Protein AF-A0AAD9IMM2-F1 (afdb_monomer_lite)

Organism: Prototheca wickerhamii (NCBI:txid3111)

Foldseek 3Di:
DDPLPPQQQCPVAACSQNQADPLVRDRDNDPVRSVVVCPDPVNVVSVCVVVDDDPDDVQNVCVVVVVHDPPPPPDPPDDDDD

Sequence (82 aa):
MGLSALVELDEDLPAHGKHFCLPCSRYFISEEALKTHQATKPHKRRVKQLQGDKPHNQADADWAGGMGAPDNGPAPMGGLMA

Radius of gyration: 22.43 Å; chains: 1; bounding box: 42×38×58 Å

pLDDT: mean 78.19, std 15.32, range [40.44, 95.69]

InterPro domains:
  IPR003604 Matrin/U1-C-like, C2H2-type zinc finger [SM00451] (16-50)
  IPR013087 Zinc finger C2H2-type [PS00028] (21-43)
  IPR022755 Zinc finger, double-stranded RNA binding [PF12171] (18-44)
  IPR036236 Zinc finger C2H2 superfamily [SSF57667] (8-69)

Secondary structure (DSSP, 8-state):
--STTS----TTSGGGG-EEEGGGTEEESSHHHHHHHHHSHHHHHHHHHHHSSPPP-HHHHHHHTT-SPP-S-S--S-----

Structure (mmCIF, N/CA/C/O backbone):
data_AF-A0AAD9IMM2-F1
#
_entry.id   AF-A0AAD9IMM2-F1
#
loop_
_atom_site.group_PDB
_atom_site.id
_atom_site.type_symbol
_atom_site.label_atom_id
_atom_site.label_alt_id
_atom_site.label_comp_id
_atom_site.label_asym_id
_atom_site.label_entity_id
_atom_site.label_seq_id
_atom_site.pdbx_PDB_ins_code
_atom_site.Cartn_x
_atom_site.Cartn_y
_atom_site.Cartn_z
_atom_site.occupancy
_atom_site.B_iso_or_equiv
_atom_site.auth_seq_id
_atom_site.auth_comp_id
_atom_site.auth_asym_id
_atom_site.auth_atom_id
_atom_site.pdbx_PDB_model_num
ATOM 1 N N . MET A 1 1 ? -7.521 14.281 -10.070 1.00 40.44 1 MET A N 1
ATOM 2 C CA . MET A 1 1 ? -8.794 14.073 -9.347 1.00 40.44 1 MET A CA 1
ATOM 3 C C . MET A 1 1 ? -9.115 12.592 -9.475 1.00 40.44 1 MET A C 1
ATOM 5 O O . MET A 1 1 ? -9.234 12.120 -10.595 1.00 40.44 1 MET A O 1
ATOM 9 N N . GLY A 1 2 ? -9.009 11.842 -8.373 1.00 44.66 2 GLY A N 1
ATOM 10 C CA . GLY A 1 2 ? -8.983 10.374 -8.372 1.00 44.66 2 GLY A CA 1
ATOM 11 C C . GLY A 1 2 ? -10.366 9.739 -8.520 1.00 44.66 2 GLY A C 1
ATOM 12 O O . GLY A 1 2 ? -11.368 10.339 -8.149 1.00 44.66 2 GLY A O 1
ATOM 13 N N . LEU A 1 3 ? -10.383 8.513 -9.047 1.00 56.47 3 LEU A N 1
ATOM 14 C CA . LEU A 1 3 ? -11.525 7.649 -9.396 1.00 56.47 3 LEU A CA 1
ATOM 15 C C . LEU A 1 3 ? -12.406 7.199 -8.206 1.00 56.47 3 LEU A C 1
ATOM 17 O O . LEU A 1 3 ? -13.049 6.158 -8.264 1.00 56.47 3 LEU A O 1
ATOM 21 N N . SER A 1 4 ? -12.460 7.955 -7.112 1.00 54.22 4 SER A N 1
ATOM 22 C CA . SER A 1 4 ? -13.226 7.598 -5.910 1.00 54.22 4 SER A CA 1
ATOM 23 C C . SER A 1 4 ? -14.746 7.757 -6.060 1.00 54.22 4 SER A C 1
ATOM 25 O O . SER A 1 4 ? -15.471 7.449 -5.123 1.00 54.22 4 SER A O 1
ATOM 27 N N . ALA A 1 5 ? -15.240 8.236 -7.208 1.00 54.84 5 ALA A N 1
ATOM 28 C CA . ALA A 1 5 ? -16.666 8.478 -7.447 1.00 54.84 5 ALA A CA 1
ATOM 29 C C . ALA A 1 5 ? -17.408 7.320 -8.151 1.00 54.84 5 ALA A C 1
ATOM 31 O O . ALA A 1 5 ? -18.621 7.400 -8.295 1.00 54.84 5 ALA A O 1
ATOM 32 N N . LEU A 1 6 ? -16.708 6.267 -8.594 1.00 59.72 6 LEU A N 1
ATOM 33 C CA . LEU A 1 6 ? -17.283 5.165 -9.391 1.00 59.72 6 LEU A CA 1
ATOM 34 C C . LEU A 1 6 ? -17.154 3.786 -8.726 1.00 59.72 6 LEU A C 1
ATOM 36 O O . LEU A 1 6 ? -17.350 2.767 -9.379 1.00 59.72 6 LEU A O 1
ATOM 40 N N . VAL A 1 7 ? -16.798 3.741 -7.440 1.00 65.25 7 VAL A N 1
ATOM 41 C CA . VAL A 1 7 ? -16.802 2.488 -6.676 1.00 65.25 7 VAL A CA 1
ATOM 42 C C . VAL A 1 7 ? -18.233 2.243 -6.212 1.00 65.25 7 VAL A C 1
ATOM 44 O O . VAL A 1 7 ? -18.721 2.941 -5.321 1.00 65.25 7 VAL A O 1
ATOM 47 N N . GLU A 1 8 ? -18.909 1.288 -6.848 1.00 67.56 8 GLU A N 1
ATOM 48 C CA . GLU A 1 8 ? -20.173 0.749 -6.349 1.00 67.56 8 GLU A CA 1
ATOM 49 C C . GLU A 1 8 ? -19.958 0.219 -4.925 1.00 67.56 8 GLU A C 1
ATOM 51 O O . GLU A 1 8 ? -18.958 -0.440 -4.632 1.00 67.56 8 GLU A O 1
ATOM 56 N N . LEU A 1 9 ? -20.858 0.590 -4.012 1.00 69.06 9 LEU A N 1
ATOM 57 C CA . LEU A 1 9 ? -20.783 0.193 -2.610 1.00 69.06 9 LEU A CA 1
ATOM 58 C C . LEU A 1 9 ? -21.105 -1.297 -2.502 1.00 69.06 9 LEU A C 1
ATOM 60 O O . LEU A 1 9 ? -22.269 -1.680 -2.474 1.00 69.06 9 LEU A O 1
ATOM 64 N N . ASP A 1 10 ? -20.061 -2.114 -2.456 1.00 74.62 10 ASP A N 1
ATOM 65 C CA . ASP A 1 10 ? -20.163 -3.567 -2.372 1.00 74.62 10 ASP A CA 1
ATOM 66 C C . ASP A 1 10 ? -20.410 -4.002 -0.918 1.00 74.62 10 ASP A C 1
ATOM 68 O O . ASP A 1 10 ? -19.557 -3.803 -0.052 1.00 74.62 10 ASP A O 1
ATOM 72 N N . GLU A 1 11 ? -21.589 -4.555 -0.631 1.00 74.94 11 GLU A N 1
ATOM 73 C CA . GLU A 1 11 ? -22.005 -4.968 0.717 1.00 74.94 11 GLU A CA 1
ATOM 74 C C . GLU A 1 11 ? -21.235 -6.179 1.264 1.00 74.94 11 GLU A C 1
ATOM 76 O O . GLU A 1 11 ? -21.177 -6.352 2.483 1.00 74.94 11 GLU A O 1
ATOM 81 N N . ASP A 1 12 ? -20.587 -6.968 0.402 1.00 80.88 12 ASP A N 1
ATOM 82 C CA . ASP A 1 12 ? -19.769 -8.113 0.807 1.00 80.88 12 ASP A CA 1
ATOM 83 C C . ASP A 1 12 ? -18.370 -7.684 1.282 1.00 80.88 12 ASP A C 1
ATOM 85 O O . ASP A 1 12 ? -17.647 -8.454 1.929 1.00 80.88 12 ASP A O 1
ATOM 89 N N . LEU A 1 13 ? -17.966 -6.439 0.999 1.00 76.38 13 LEU A N 1
ATOM 90 C CA . LEU A 1 13 ? -16.646 -5.927 1.345 1.00 76.38 13 LEU A CA 1
ATOM 91 C C . LEU A 1 13 ? -16.631 -5.132 2.663 1.00 76.38 13 LEU A C 1
ATOM 93 O O . LEU A 1 13 ? -17.546 -4.361 2.964 1.00 76.38 13 LEU A O 1
ATOM 97 N N . PRO A 1 14 ? -15.529 -5.209 3.440 1.00 77.25 14 PRO A N 1
ATOM 98 C CA . PRO A 1 14 ? -15.376 -4.430 4.665 1.00 77.25 14 PRO A CA 1
ATOM 99 C C . PRO A 1 14 ? -15.578 -2.934 4.405 1.00 77.25 14 PRO A C 1
ATOM 101 O O . PRO A 1 14 ? -14.969 -2.364 3.496 1.00 77.25 14 PRO A O 1
ATOM 104 N N . ALA A 1 15 ? -16.430 -2.306 5.220 1.00 80.88 15 ALA A N 1
ATOM 105 C CA . ALA A 1 15 ? -16.822 -0.901 5.089 1.00 80.88 15 ALA A CA 1
ATOM 106 C C . ALA A 1 15 ? -17.377 -0.525 3.703 1.00 80.88 15 ALA A C 1
ATOM 108 O O . ALA A 1 15 ? -17.202 0.611 3.260 1.00 80.88 15 ALA A O 1
ATOM 109 N N . HIS A 1 16 ? -18.038 -1.458 3.018 1.00 76.75 16 HIS A N 1
ATOM 110 C CA . HIS A 1 16 ? -18.592 -1.266 1.679 1.00 76.75 16 HIS A CA 1
ATOM 111 C C . HIS A 1 16 ? -17.545 -0.855 0.631 1.00 76.75 16 HIS A C 1
ATOM 113 O O . HIS A 1 16 ? -17.789 0.012 -0.207 1.00 76.75 16 HIS A O 1
ATOM 119 N N . GLY A 1 17 ? -16.314 -1.362 0.767 1.00 75.88 17 GLY A N 1
ATOM 120 C CA . GLY A 1 17 ? -15.206 -1.036 -0.136 1.00 75.88 17 GLY A CA 1
ATOM 121 C C . GLY A 1 17 ? -14.612 0.372 0.034 1.00 75.88 17 GLY A C 1
ATOM 122 O O . GLY A 1 17 ? -13.701 0.742 -0.707 1.00 75.88 17 GLY A O 1
ATOM 123 N N . LYS A 1 18 ? -15.064 1.159 1.021 1.00 79.88 18 LYS A N 1
ATOM 124 C CA . LYS A 1 18 ? -14.690 2.580 1.178 1.00 79.88 18 LYS A CA 1
ATOM 125 C C . LYS A 1 18 ? -13.235 2.809 1.589 1.00 79.88 18 LYS A C 1
ATOM 127 O O . LYS A 1 18 ? -12.639 3.817 1.215 1.00 79.88 18 LYS A O 1
ATOM 132 N N . HIS A 1 19 ? -12.650 1.905 2.374 1.00 87.88 19 HIS A N 1
ATOM 133 C CA . HIS A 1 19 ? -11.296 2.071 2.910 1.00 87.88 19 HIS A CA 1
ATOM 134 C C . HIS A 1 19 ? -10.350 1.017 2.335 1.00 87.88 19 HIS A C 1
ATOM 136 O O . HIS A 1 19 ? -10.116 -0.029 2.936 1.00 87.88 19 HIS A O 1
ATOM 142 N N . PHE A 1 20 ? -9.784 1.304 1.163 1.00 88.19 20 PHE A N 1
ATOM 143 C CA . PHE A 1 20 ? -8.926 0.376 0.431 1.00 88.19 20 PHE A CA 1
ATOM 144 C C . PHE A 1 20 ? -7.473 0.850 0.336 1.00 88.19 20 PHE A C 1
ATOM 146 O O . PHE A 1 20 ? -7.182 1.994 -0.013 1.00 88.19 20 PHE A O 1
ATOM 153 N N . CYS A 1 21 ? -6.536 -0.059 0.602 1.00 91.75 21 CYS A N 1
ATOM 154 C CA . CYS A 1 21 ? -5.110 0.170 0.411 1.00 91.75 21 CYS A CA 1
ATOM 155 C C . CYS A 1 21 ? -4.636 -0.477 -0.896 1.00 91.75 21 CYS A C 1
ATOM 157 O O . CYS A 1 21 ? -4.427 -1.690 -0.947 1.00 91.75 21 CYS A O 1
ATOM 159 N N . LEU A 1 22 ? -4.394 0.344 -1.923 1.00 89.00 22 LEU A N 1
ATOM 160 C CA . LEU A 1 22 ? -3.957 -0.107 -3.251 1.00 89.00 22 LEU A CA 1
ATOM 161 C C . LEU A 1 22 ? -2.634 -0.907 -3.233 1.00 89.00 22 LEU A C 1
ATOM 163 O O . LEU A 1 22 ? -2.614 -2.000 -3.793 1.00 89.00 22 LEU A O 1
ATOM 167 N N . PRO A 1 23 ? -1.549 -0.468 -2.554 1.00 90.25 23 PRO A N 1
ATOM 168 C CA . PRO A 1 23 ? -0.282 -1.214 -2.540 1.00 90.25 23 PRO A CA 1
ATOM 169 C C . PRO A 1 23 ? -0.379 -2.614 -1.922 1.00 90.25 23 PRO A C 1
ATOM 171 O O . PRO A 1 23 ? 0.406 -3.509 -2.245 1.00 90.25 23 PRO A O 1
ATOM 174 N N . CYS A 1 24 ? -1.295 -2.791 -0.970 1.00 91.19 24 CYS A N 1
ATOM 175 C CA . CYS A 1 24 ? -1.438 -4.030 -0.214 1.00 91.19 24 CYS A CA 1
ATOM 176 C C . CYS A 1 24 ? -2.647 -4.862 -0.643 1.00 91.19 24 CYS A C 1
ATOM 178 O O . CYS A 1 24 ? -2.770 -5.978 -0.150 1.00 91.19 24 CYS A O 1
ATOM 180 N N . SER A 1 25 ? -3.503 -4.339 -1.524 1.00 90.62 25 SER A N 1
ATOM 181 C CA . SER A 1 25 ? -4.734 -4.980 -1.996 1.00 90.62 25 SER A CA 1
ATOM 182 C C . SER A 1 25 ? -5.625 -5.460 -0.843 1.00 90.62 25 SER A C 1
ATOM 184 O O . SER A 1 25 ? -6.066 -6.604 -0.814 1.00 90.62 25 SER A O 1
ATOM 186 N N . ARG A 1 26 ? -5.845 -4.594 0.158 1.00 87.88 26 ARG A N 1
ATOM 187 C CA . ARG A 1 26 ? -6.626 -4.917 1.367 1.00 87.88 26 ARG A CA 1
ATOM 188 C C . AR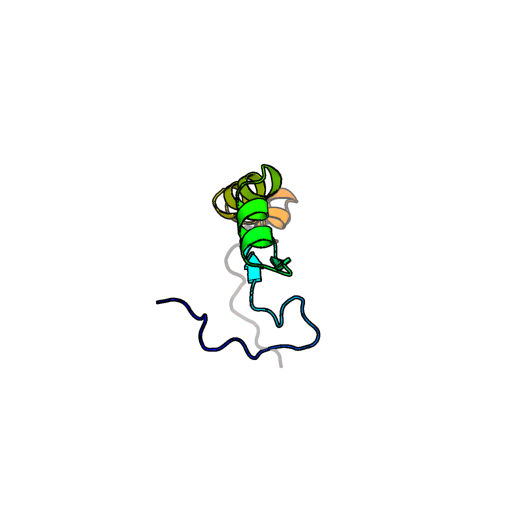G A 1 26 ? -7.646 -3.837 1.701 1.00 87.88 26 ARG A C 1
ATOM 190 O O . ARG A 1 26 ? -7.327 -2.649 1.629 1.00 87.88 26 ARG A O 1
ATOM 197 N N . TYR A 1 27 ? -8.823 -4.282 2.134 1.00 89.94 27 TYR A N 1
ATOM 198 C CA . TYR A 1 27 ? -9.898 -3.445 2.666 1.00 89.94 27 TYR A CA 1
ATOM 199 C C . TYR A 1 27 ? -9.815 -3.345 4.191 1.00 89.94 27 TYR A C 1
ATOM 201 O O . TYR A 1 27 ? -9.388 -4.281 4.871 1.00 89.94 27 TYR A O 1
ATOM 209 N N . PHE A 1 28 ? -10.216 -2.194 4.716 1.00 88.12 28 PHE A N 1
ATOM 210 C CA . PHE A 1 28 ? -10.222 -1.865 6.135 1.00 88.12 28 PHE A CA 1
ATOM 211 C C . PHE A 1 28 ? -11.617 -1.414 6.568 1.00 88.12 28 PHE A C 1
ATOM 213 O O . PHE A 1 28 ? -12.422 -0.967 5.760 1.00 88.12 28 PHE A O 1
ATOM 220 N N . ILE A 1 29 ? -11.899 -1.538 7.863 1.00 89.00 29 ILE A N 1
ATOM 221 C CA . ILE A 1 29 ? -13.221 -1.242 8.432 1.00 89.00 29 ILE A CA 1
ATOM 222 C C . ILE A 1 29 ? -13.407 0.270 8.660 1.00 89.00 29 ILE A C 1
ATOM 224 O O . ILE A 1 29 ? -14.525 0.770 8.625 1.00 89.00 29 ILE A O 1
ATOM 228 N N . SER A 1 30 ? -12.318 1.016 8.873 1.00 89.44 30 SER A N 1
ATOM 229 C CA . SER A 1 30 ? -12.351 2.461 9.125 1.00 89.44 30 SER A CA 1
ATOM 230 C C . SER A 1 30 ? -11.174 3.192 8.478 1.00 89.44 30 SER A C 1
ATOM 232 O O . SER A 1 30 ? -10.139 2.598 8.156 1.00 89.44 30 SER A O 1
ATOM 234 N N . GLU A 1 31 ? -11.309 4.511 8.335 1.00 89.38 31 GLU A N 1
ATOM 235 C CA . GLU A 1 31 ? -10.234 5.382 7.855 1.00 89.38 31 GLU A CA 1
ATOM 236 C C . GLU A 1 31 ? -9.023 5.375 8.805 1.00 89.38 31 GLU A C 1
ATOM 238 O O . GLU A 1 31 ? -7.875 5.388 8.362 1.00 89.38 31 GLU A O 1
ATOM 243 N N . GLU A 1 32 ? -9.256 5.294 10.117 1.00 92.88 32 GLU A N 1
ATOM 244 C CA . GLU A 1 32 ? -8.192 5.216 11.124 1.00 92.88 32 GLU A CA 1
ATOM 245 C C . GLU A 1 32 ? -7.386 3.917 11.002 1.00 92.88 32 GLU A C 1
ATOM 247 O O . GLU A 1 32 ? -6.153 3.933 11.065 1.00 92.88 32 GLU A O 1
ATOM 252 N N . ALA A 1 33 ? -8.055 2.788 10.749 1.00 91.06 33 ALA A N 1
ATOM 253 C CA . ALA A 1 33 ? -7.394 1.509 10.500 1.00 91.06 33 ALA A CA 1
ATOM 254 C C . ALA A 1 33 ? -6.525 1.558 9.230 1.00 91.06 33 ALA A C 1
ATOM 256 O O . ALA A 1 33 ? -5.422 1.010 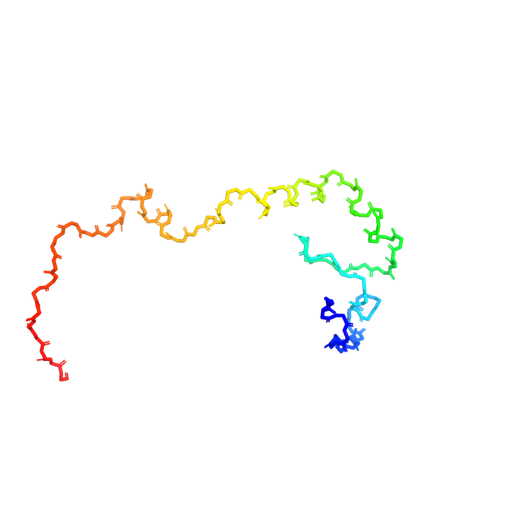9.196 1.00 91.06 33 ALA A O 1
ATOM 257 N N . LEU A 1 34 ? -6.979 2.272 8.198 1.00 92.31 34 LEU A N 1
ATOM 258 C CA . LEU A 1 34 ? -6.209 2.480 6.975 1.00 92.31 34 LEU A CA 1
ATOM 259 C C . LEU A 1 34 ? -4.993 3.394 7.209 1.00 92.31 34 LEU A C 1
ATOM 261 O O . LEU A 1 34 ? -3.890 3.066 6.768 1.00 92.31 34 LEU A O 1
ATOM 265 N N . LYS A 1 35 ? -5.151 4.496 7.954 1.00 92.69 35 LYS A N 1
ATOM 266 C CA . LYS A 1 35 ? -4.045 5.405 8.315 1.00 92.69 35 LYS A CA 1
ATOM 267 C C . LYS A 1 35 ? -2.989 4.710 9.171 1.00 92.69 35 LYS A C 1
ATOM 269 O O . LYS A 1 35 ? -1.793 4.812 8.892 1.00 92.69 35 LYS A O 1
ATOM 274 N N . THR A 1 36 ? -3.414 3.959 10.185 1.00 94.69 36 THR A N 1
ATOM 275 C CA . THR A 1 36 ? -2.493 3.181 11.026 1.00 94.69 36 THR A CA 1
ATOM 276 C C . THR A 1 36 ? -1.766 2.122 10.201 1.00 94.69 36 THR A C 1
ATOM 278 O O . THR A 1 36 ? -0.543 2.026 10.301 1.00 94.69 36 THR A O 1
ATOM 281 N N . HIS A 1 37 ? -2.463 1.411 9.305 1.00 94.12 37 HIS A N 1
ATOM 282 C CA . HIS A 1 37 ? -1.854 0.476 8.357 1.00 94.12 37 HIS A CA 1
ATOM 283 C C . HIS A 1 37 ? -0.774 1.136 7.485 1.00 94.12 37 HIS A C 1
ATOM 285 O O . HIS A 1 37 ? 0.333 0.597 7.383 1.00 94.12 37 HIS A O 1
ATOM 291 N N . GLN A 1 38 ? -1.049 2.306 6.902 1.00 92.06 38 GLN A N 1
ATOM 292 C CA . GLN A 1 38 ? -0.096 3.036 6.056 1.00 92.06 38 GLN A CA 1
ATOM 293 C C . GLN A 1 38 ? 1.184 3.439 6.808 1.00 92.06 38 GLN A C 1
ATOM 295 O O . GLN A 1 38 ? 2.280 3.441 6.241 1.00 92.06 38 GLN A O 1
ATOM 300 N N . ALA A 1 39 ? 1.081 3.725 8.108 1.00 93.94 39 ALA A N 1
ATOM 301 C CA . ALA A 1 39 ? 2.233 4.066 8.937 1.00 93.94 39 ALA A CA 1
ATOM 302 C C . ALA A 1 39 ? 3.140 2.859 9.254 1.00 93.94 39 ALA A C 1
ATOM 304 O O . ALA A 1 39 ? 4.322 3.047 9.577 1.00 93.94 39 ALA A O 1
ATOM 305 N N . THR A 1 40 ? 2.624 1.630 9.139 1.00 95.69 40 THR A N 1
ATOM 306 C CA . THR A 1 40 ? 3.355 0.413 9.511 1.00 95.69 40 THR A CA 1
ATOM 307 C C . THR A 1 40 ? 4.537 0.107 8.579 1.00 95.69 40 THR A C 1
ATOM 309 O O . THR A 1 40 ? 4.531 0.371 7.375 1.00 95.69 40 THR A O 1
ATOM 312 N N . LYS A 1 41 ? 5.578 -0.519 9.143 1.00 94.81 41 LYS A N 1
ATOM 313 C CA . LYS A 1 41 ? 6.756 -1.008 8.402 1.00 94.81 41 LYS A CA 1
ATOM 314 C C . LYS A 1 41 ? 6.419 -1.925 7.208 1.00 94.81 41 LYS A C 1
ATOM 316 O O . LYS A 1 41 ? 7.005 -1.700 6.147 1.00 94.81 41 LYS A O 1
ATOM 321 N N . PRO A 1 42 ? 5.522 -2.932 7.313 1.00 94.38 42 PRO A N 1
ATOM 322 C CA . PRO A 1 42 ? 5.194 -3.795 6.177 1.00 94.38 42 PRO A CA 1
ATOM 323 C C . PRO A 1 42 ? 4.600 -3.024 4.997 1.00 94.38 42 PRO A C 1
ATOM 325 O O . PRO A 1 42 ? 4.995 -3.286 3.862 1.00 94.38 42 PRO A O 1
ATOM 328 N N . HIS A 1 43 ? 3.726 -2.043 5.250 1.00 93.81 43 HIS A N 1
ATOM 329 C CA . HIS A 1 43 ? 3.171 -1.205 4.189 1.00 93.81 43 HIS A CA 1
ATOM 330 C C . HIS A 1 43 ? 4.275 -0.425 3.466 1.00 93.81 43 HIS A C 1
ATOM 332 O O . HIS A 1 43 ? 4.425 -0.537 2.251 1.00 93.81 43 HIS A O 1
ATOM 338 N N . LYS A 1 44 ? 5.125 0.284 4.219 1.00 92.88 44 LYS A N 1
ATOM 339 C CA . LYS A 1 44 ? 6.241 1.064 3.656 1.00 92.88 44 LYS A CA 1
ATOM 340 C C . LYS A 1 44 ? 7.210 0.201 2.846 1.00 92.88 44 LYS A C 1
ATOM 342 O O . LYS A 1 44 ? 7.705 0.642 1.814 1.00 92.88 44 LYS A O 1
ATOM 347 N N . ARG A 1 45 ? 7.467 -1.037 3.283 1.00 92.38 45 ARG A N 1
ATOM 348 C CA . ARG A 1 45 ? 8.290 -1.993 2.529 1.00 92.38 45 ARG A CA 1
ATOM 349 C C . ARG A 1 45 ? 7.639 -2.371 1.200 1.00 92.38 45 ARG A C 1
ATOM 351 O O . ARG A 1 45 ? 8.328 -2.387 0.188 1.00 92.38 45 ARG A O 1
ATOM 358 N N . ARG A 1 46 ? 6.329 -2.632 1.187 1.00 91.69 46 ARG A N 1
ATOM 359 C CA . ARG A 1 46 ? 5.605 -2.975 -0.043 1.00 91.69 46 ARG A CA 1
ATOM 360 C C . ARG A 1 46 ? 5.533 -1.808 -1.024 1.00 91.69 46 ARG A C 1
ATOM 362 O O . ARG A 1 46 ? 5.741 -2.014 -2.210 1.00 91.69 46 ARG A O 1
ATOM 369 N N . VAL A 1 47 ? 5.322 -0.587 -0.532 1.00 92.19 47 VAL A N 1
ATOM 370 C CA . VAL A 1 47 ? 5.364 0.622 -1.371 1.00 92.19 47 VAL A CA 1
ATOM 371 C C . VAL A 1 47 ? 6.727 0.767 -2.045 1.00 92.19 47 VAL A C 1
ATOM 373 O O . VAL A 1 47 ? 6.781 0.955 -3.253 1.00 92.19 47 VAL A O 1
ATOM 376 N N . LYS A 1 48 ? 7.826 0.591 -1.300 1.00 90.19 48 LYS A N 1
ATOM 377 C CA . LYS A 1 48 ? 9.178 0.630 -1.878 1.00 90.19 48 LYS A CA 1
ATOM 378 C C . LYS A 1 48 ? 9.428 -0.476 -2.904 1.00 90.19 48 LYS A C 1
ATOM 380 O O . LYS A 1 48 ? 10.092 -0.216 -3.892 1.00 90.19 48 LYS A O 1
ATOM 385 N N . GLN A 1 49 ? 8.900 -1.682 -2.688 1.00 89.12 49 GLN A N 1
ATOM 386 C CA . GLN A 1 49 ? 9.006 -2.774 -3.665 1.00 89.12 49 GLN A CA 1
ATOM 387 C C . GLN A 1 49 ? 8.262 -2.448 -4.964 1.00 89.12 49 GLN A C 1
ATOM 389 O O . GLN A 1 49 ? 8.791 -2.689 -6.037 1.00 89.12 49 GLN A O 1
ATOM 394 N N . LEU A 1 50 ? 7.060 -1.874 -4.868 1.00 87.69 50 LEU A N 1
ATOM 395 C CA . LEU A 1 50 ? 6.255 -1.504 -6.037 1.00 87.69 50 LEU A CA 1
ATOM 396 C C . LEU A 1 50 ? 6.805 -0.285 -6.791 1.00 87.69 50 LEU A C 1
ATOM 398 O O . LEU A 1 50 ? 6.569 -0.158 -7.985 1.00 87.69 50 LEU A O 1
ATOM 402 N N . GLN A 1 51 ? 7.501 0.618 -6.096 1.00 86.25 51 GLN A N 1
ATOM 403 C CA . GLN A 1 51 ? 8.186 1.775 -6.687 1.00 86.25 51 GLN A CA 1
ATOM 404 C C . GLN A 1 51 ? 9.596 1.455 -7.197 1.00 86.25 51 GLN A C 1
ATOM 406 O O . GLN A 1 51 ? 10.213 2.311 -7.825 1.00 86.25 51 GLN A O 1
ATOM 411 N N . GLY A 1 52 ? 10.129 0.288 -6.834 1.00 82.12 52 GLY A N 1
ATOM 412 C CA . GLY A 1 52 ? 11.493 -0.115 -7.135 1.00 82.12 52 GLY A CA 1
ATOM 413 C C . GLY A 1 52 ? 11.630 -0.662 -8.549 1.00 82.12 52 GLY A C 1
ATOM 414 O O . GLY A 1 52 ? 11.026 -0.160 -9.495 1.00 82.12 52 GLY A O 1
ATOM 415 N N . ASP A 1 53 ? 12.451 -1.699 -8.679 1.00 77.56 53 ASP A N 1
ATOM 416 C CA . ASP A 1 53 ? 12.712 -2.347 -9.957 1.00 77.56 53 ASP A CA 1
ATOM 417 C C . ASP A 1 53 ? 11.433 -2.859 -10.625 1.00 77.56 53 ASP A C 1
ATOM 419 O O . ASP A 1 53 ? 10.440 -3.205 -9.974 1.00 77.56 53 ASP A O 1
ATOM 423 N N . LYS A 1 54 ? 11.476 -2.904 -11.960 1.00 79.44 54 LYS A N 1
ATOM 424 C CA . LYS A 1 54 ? 10.376 -3.399 -12.786 1.00 79.44 54 LYS A CA 1
ATOM 425 C C . LYS A 1 54 ? 9.913 -4.765 -12.252 1.00 79.44 54 LYS A C 1
ATOM 427 O O . LYS A 1 54 ? 10.763 -5.618 -11.984 1.00 79.44 54 LYS A O 1
ATOM 432 N N . PRO A 1 55 ? 8.593 -4.997 -12.104 1.00 85.12 55 PRO A N 1
ATOM 433 C CA . PRO A 1 55 ? 8.086 -6.285 -11.663 1.00 85.12 55 PRO A CA 1
ATOM 434 C C . PRO A 1 55 ? 8.651 -7.394 -12.541 1.00 85.12 55 PRO A C 1
ATOM 436 O O . PRO A 1 55 ? 8.590 -7.300 -13.771 1.00 85.12 55 PRO A O 1
ATOM 439 N N . HIS A 1 56 ? 9.191 -8.422 -11.889 1.00 86.00 56 HIS A N 1
ATOM 440 C CA . HIS A 1 56 ? 9.723 -9.587 -12.575 1.00 86.00 56 HIS A CA 1
ATOM 441 C C . HIS A 1 56 ? 8.658 -10.152 -13.513 1.00 86.00 56 HIS A C 1
ATOM 443 O O . HIS A 1 56 ? 7.532 -10.436 -13.090 1.00 86.00 56 HIS A O 1
ATOM 449 N N . ASN A 1 57 ? 9.007 -10.290 -14.785 1.00 88.56 57 ASN A N 1
ATOM 450 C CA . ASN A 1 57 ? 8.111 -10.795 -15.814 1.00 88.56 57 ASN A CA 1
ATOM 451 C C . ASN A 1 57 ? 8.649 -12.106 -16.407 1.00 88.56 57 ASN A C 1
ATOM 453 O O . ASN A 1 57 ? 9.776 -12.515 -16.141 1.00 88.56 57 ASN A O 1
ATOM 457 N N . GLN A 1 58 ? 7.819 -12.779 -17.203 1.00 86.62 58 GLN A N 1
ATOM 458 C CA . GLN A 1 58 ? 8.172 -14.066 -17.802 1.00 86.62 58 GLN A CA 1
ATOM 459 C C . GLN A 1 58 ? 9.415 -13.972 -18.703 1.00 86.62 58 GLN A C 1
ATOM 461 O O . GLN A 1 58 ? 10.262 -14.853 -18.649 1.00 86.62 58 GLN A O 1
ATOM 466 N N . ALA A 1 59 ? 9.584 -12.877 -19.452 1.00 85.19 59 ALA A N 1
ATOM 467 C CA . ALA A 1 59 ? 10.747 -12.695 -20.319 1.00 85.19 59 ALA A CA 1
ATOM 468 C C . ALA A 1 59 ? 12.059 -12.565 -19.528 1.00 85.19 59 ALA A C 1
ATOM 470 O O . ALA A 1 59 ? 13.084 -13.074 -19.974 1.00 85.19 59 ALA A O 1
AT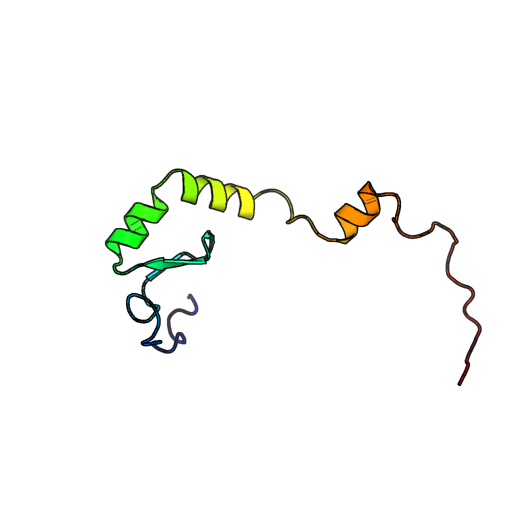OM 471 N N . ASP A 1 60 ? 12.029 -11.944 -18.342 1.00 84.81 60 ASP A N 1
ATOM 472 C CA . ASP A 1 60 ? 13.194 -11.906 -17.446 1.00 84.81 60 ASP A CA 1
ATOM 473 C C . ASP A 1 60 ? 13.574 -13.333 -16.988 1.00 84.81 60 ASP A C 1
ATOM 475 O O . ASP A 1 60 ? 14.756 -13.669 -16.899 1.00 84.81 60 ASP A O 1
ATOM 479 N N . ALA A 1 61 ? 12.569 -14.191 -16.757 1.00 87.12 61 ALA A N 1
ATOM 480 C CA . ALA A 1 61 ? 12.750 -15.593 -16.376 1.00 87.12 61 ALA A CA 1
ATOM 481 C C . ALA A 1 61 ? 13.335 -16.433 -17.520 1.00 87.12 61 ALA A C 1
ATOM 483 O O . ALA A 1 61 ? 14.298 -17.169 -17.313 1.00 87.12 61 ALA A O 1
ATOM 484 N N . ASP A 1 62 ? 12.771 -16.309 -18.724 1.00 87.75 62 ASP A N 1
ATOM 485 C CA . ASP A 1 62 ? 13.238 -17.014 -19.921 1.00 87.75 62 ASP A CA 1
ATOM 486 C C . ASP A 1 62 ? 14.669 -16.605 -20.286 1.00 87.75 62 ASP A C 1
ATOM 488 O O . ASP A 1 62 ? 15.495 -17.458 -20.610 1.00 87.75 62 ASP A O 1
ATOM 492 N N . TRP A 1 63 ? 15.006 -15.319 -20.147 1.00 83.06 63 TRP A N 1
ATOM 493 C CA . TRP A 1 63 ? 16.372 -14.836 -20.345 1.00 83.06 63 TRP A CA 1
ATOM 494 C C . TRP A 1 63 ? 17.351 -15.446 -19.334 1.00 83.06 63 TRP A C 1
ATOM 496 O O . TRP A 1 63 ? 18.419 -15.924 -19.716 1.00 83.06 63 TRP A O 1
ATOM 506 N N . ALA A 1 64 ? 16.987 -15.478 -18.048 1.00 85.75 64 ALA A N 1
ATOM 507 C CA . ALA A 1 64 ? 17.813 -16.080 -16.999 1.00 85.75 64 ALA A CA 1
ATOM 508 C C . ALA A 1 64 ? 17.940 -17.610 -17.136 1.00 85.75 64 ALA A C 1
ATOM 510 O O . ALA A 1 64 ? 18.974 -18.176 -16.785 1.00 85.75 64 ALA A O 1
ATOM 511 N N . GLY A 1 65 ? 16.903 -18.274 -17.653 1.00 87.25 65 GLY A N 1
ATOM 512 C CA . GLY A 1 65 ? 16.858 -19.718 -17.886 1.00 87.25 65 GLY A CA 1
ATOM 513 C C . GLY A 1 65 ? 17.545 -20.185 -19.172 1.00 87.25 65 GLY A C 1
ATOM 514 O O . GLY A 1 65 ? 17.542 -21.383 -19.444 1.00 87.25 65 GLY A O 1
ATOM 515 N N . GLY A 1 66 ? 18.115 -19.275 -19.971 1.00 81.19 66 GLY A N 1
ATOM 516 C CA . GLY A 1 66 ? 18.743 -19.614 -21.254 1.00 81.19 66 GLY A CA 1
ATOM 517 C C . GLY A 1 66 ? 17.749 -19.945 -22.374 1.00 81.19 66 GLY A C 1
ATOM 518 O O . GLY A 1 66 ? 18.152 -20.470 -23.406 1.00 81.19 66 GLY A O 1
ATOM 519 N N . MET A 1 67 ? 16.469 -19.616 -22.181 1.00 76.12 67 MET A N 1
ATOM 520 C CA . MET A 1 67 ? 15.372 -19.744 -23.151 1.00 76.12 67 MET A CA 1
ATOM 521 C C . MET A 1 67 ? 15.109 -18.420 -23.896 1.00 76.12 67 MET A C 1
ATOM 523 O O . MET A 1 67 ? 14.058 -18.236 -24.510 1.00 76.12 67 MET A O 1
ATOM 527 N N . GLY A 1 68 ? 16.054 -17.473 -23.823 1.00 67.44 68 GLY A N 1
ATOM 528 C CA . GLY A 1 68 ? 16.004 -16.213 -24.561 1.00 67.44 68 GLY A CA 1
ATOM 529 C C . GLY A 1 68 ? 15.874 -16.442 -26.069 1.00 67.44 68 GLY A C 1
ATOM 530 O O . GLY A 1 68 ? 16.253 -17.496 -26.577 1.00 67.44 68 GLY A O 1
ATOM 531 N N . ALA A 1 69 ? 15.302 -15.458 -26.773 1.00 65.25 69 ALA A N 1
ATOM 532 C CA . ALA A 1 69 ? 14.997 -15.566 -28.198 1.00 65.25 69 ALA A CA 1
ATOM 533 C C . ALA A 1 69 ? 16.191 -16.152 -28.980 1.00 65.25 69 ALA A C 1
ATOM 535 O O . ALA A 1 69 ? 17.301 -15.629 -28.840 1.00 65.25 69 ALA A O 1
ATOM 536 N N . PRO A 1 70 ? 15.988 -17.219 -29.777 1.00 61.09 70 PRO A N 1
ATOM 537 C CA . PRO A 1 70 ? 17.067 -17.803 -30.556 1.00 61.09 70 PRO A CA 1
ATOM 538 C C . PRO A 1 70 ? 17.659 -16.731 -31.475 1.00 61.09 70 PRO A C 1
ATOM 540 O O . PRO A 1 70 ? 16.929 -16.040 -32.183 1.00 61.09 70 PRO A O 1
ATOM 543 N N . ASP A 1 71 ? 18.984 -16.619 -31.497 1.00 63.88 71 ASP A N 1
ATOM 544 C CA . ASP A 1 71 ? 19.762 -15.732 -32.372 1.00 63.88 71 ASP A CA 1
ATOM 545 C C . ASP A 1 71 ? 19.759 -16.190 -33.845 1.00 63.88 71 ASP A C 1
ATOM 547 O O . ASP A 1 71 ? 20.504 -15.667 -34.676 1.00 63.88 71 ASP A O 1
ATOM 551 N N . ASN A 1 72 ? 18.870 -17.127 -34.190 1.00 60.62 72 ASN A N 1
ATOM 552 C CA . ASN A 1 72 ? 18.714 -17.743 -35.504 1.00 60.62 72 ASN A CA 1
ATOM 553 C C . ASN A 1 72 ? 18.054 -16.807 -36.534 1.00 60.62 72 ASN A C 1
ATOM 555 O O . ASN A 1 72 ? 17.179 -17.240 -37.277 1.00 60.62 72 ASN A O 1
ATOM 559 N N . GLY A 1 73 ? 18.458 -15.536 -36.597 1.00 60.06 73 GLY A N 1
ATOM 560 C CA . GLY A 1 73 ? 18.055 -14.587 -37.638 1.00 60.06 73 GLY A CA 1
ATOM 561 C C . GLY A 1 73 ? 16.536 -14.386 -37.799 1.00 60.06 73 GLY A C 1
ATOM 562 O O . GLY A 1 73 ? 15.722 -14.941 -37.062 1.00 60.06 73 GLY A O 1
ATOM 563 N N . PRO A 1 74 ? 16.102 -13.549 -38.756 1.00 63.69 74 PRO A N 1
ATOM 564 C CA . PRO A 1 74 ? 14.700 -13.526 -39.145 1.00 63.69 74 PRO A CA 1
ATOM 565 C C . PRO A 1 74 ? 14.327 -14.898 -39.719 1.00 63.69 74 PRO A C 1
ATOM 567 O O . PRO A 1 74 ? 15.002 -15.398 -40.622 1.00 63.69 74 PRO A O 1
ATOM 570 N N . ALA A 1 75 ? 13.246 -15.496 -39.209 1.00 58.03 75 ALA A N 1
ATOM 571 C CA . ALA A 1 75 ? 12.662 -16.694 -39.802 1.00 58.03 75 ALA A CA 1
ATOM 572 C C . ALA A 1 75 ? 12.469 -16.472 -41.316 1.00 58.03 75 ALA A C 1
ATOM 574 O O . ALA A 1 75 ? 12.053 -15.375 -41.711 1.00 58.03 75 ALA A O 1
ATOM 575 N N . PRO A 1 76 ? 12.772 -17.462 -42.177 1.00 56.91 76 PRO A N 1
ATOM 576 C CA . PRO A 1 76 ? 12.550 -17.315 -43.605 1.00 56.91 76 PRO A CA 1
ATOM 577 C C . PRO A 1 76 ? 11.067 -17.015 -43.841 1.00 56.91 76 PRO A C 1
ATOM 579 O O . PRO A 1 76 ? 10.191 -17.838 -43.581 1.00 56.91 76 PRO A O 1
ATOM 582 N N . MET A 1 77 ? 10.792 -15.799 -44.309 1.00 55.19 77 MET A N 1
ATOM 583 C CA . MET A 1 77 ? 9.474 -15.363 -4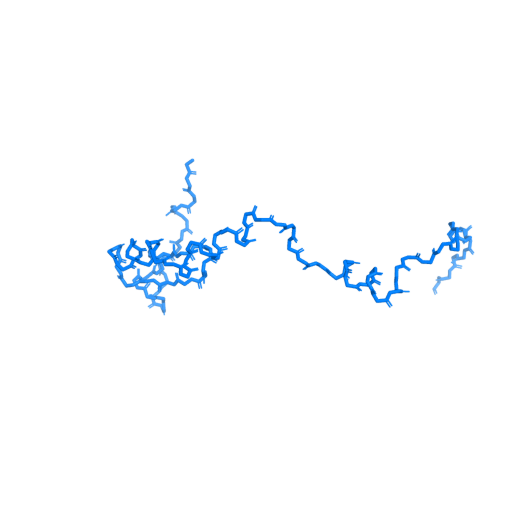4.755 1.00 55.19 77 MET A CA 1
ATOM 584 C C . MET A 1 77 ? 9.101 -16.191 -45.988 1.00 55.19 77 MET A C 1
ATOM 586 O O . MET A 1 77 ? 9.460 -15.839 -47.109 1.00 55.19 77 MET A O 1
ATOM 590 N N . GLY A 1 78 ? 8.422 -17.320 -45.792 1.00 55.16 78 GLY A N 1
ATOM 591 C CA . GLY A 1 78 ? 7.974 -18.156 -46.901 1.00 55.16 78 GLY A CA 1
ATOM 592 C C . GLY A 1 78 ? 7.329 -19.459 -46.453 1.00 55.16 78 GLY A C 1
ATOM 593 O O . GLY A 1 78 ? 8.016 -20.456 -46.270 1.00 55.16 78 GLY A O 1
ATOM 594 N N . GLY A 1 79 ? 6.000 -19.460 -46.329 1.00 41.31 79 GLY A N 1
ATOM 595 C CA . GLY A 1 79 ? 5.235 -20.687 -46.110 1.00 41.31 79 GLY A CA 1
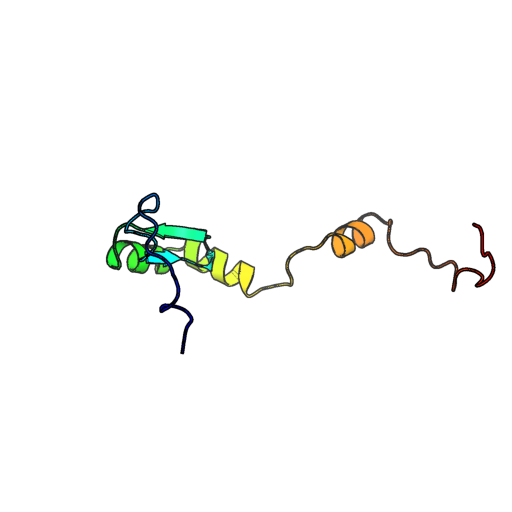ATOM 596 C C . GLY A 1 79 ? 3.785 -20.446 -45.713 1.00 41.31 79 GLY A C 1
ATOM 597 O O . GLY A 1 79 ? 3.405 -20.705 -44.579 1.00 41.31 79 GLY A O 1
ATOM 598 N N . LEU A 1 80 ? 2.975 -19.956 -46.651 1.00 55.25 80 LEU A N 1
ATOM 599 C CA . LEU A 1 80 ? 1.525 -20.144 -46.625 1.00 55.25 80 LEU A CA 1
ATOM 600 C C . LEU A 1 80 ? 1.224 -21.648 -46.537 1.00 55.25 80 LEU A C 1
ATOM 602 O O . LEU A 1 80 ? 1.579 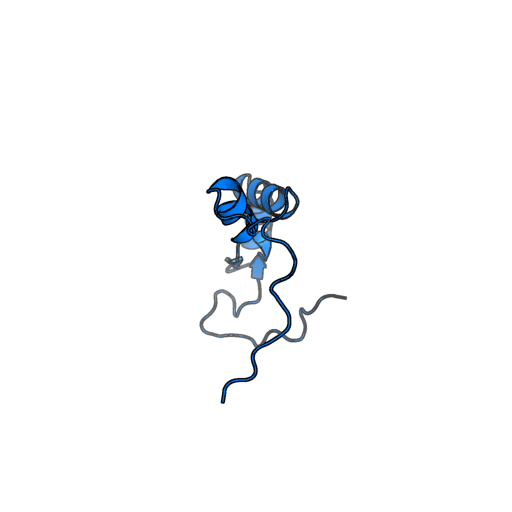-22.352 -47.476 1.00 55.25 80 LEU A O 1
ATOM 606 N N . MET A 1 81 ? 0.543 -22.111 -45.487 1.00 44.44 81 MET A N 1
ATOM 607 C CA . MET A 1 81 ? -0.312 -23.313 -45.490 1.00 44.44 81 MET A CA 1
ATOM 608 C C . MET A 1 81 ? -1.445 -23.037 -44.485 1.00 44.44 81 MET A C 1
ATOM 610 O O . MET A 1 81 ? -1.158 -22.764 -43.323 1.00 44.44 81 MET A O 1
ATOM 614 N N . ALA A 1 82 ? -2.649 -22.687 -44.955 1.00 42.19 82 ALA A N 1
ATOM 615 C CA . ALA A 1 82 ? -3.733 -23.596 -45.360 1.00 42.19 82 ALA A CA 1
ATOM 616 C C . ALA A 1 82 ? -4.309 -24.364 -44.163 1.00 42.19 82 ALA A C 1
ATOM 618 O O . ALA A 1 82 ? -3.579 -25.210 -43.607 1.00 42.19 82 ALA A O 1
#